Protein AF-A0A328TS70-F1 (afdb_monomer_lite)

Organism: NCBI:txid252393

pLDDT: mean 76.85, std 10.35, range [44.72, 94.0]

Sequence (68 aa):
MEEIWRSAVIRLLPKVYEALEMTPRKKPEKPEFAVLMKGFLGTDSYKCILCDNRLRFAGAQAGTQAMA

Structure (mmCIF, N/CA/C/O backbone):
data_AF-A0A328TS70-F1
#
_entry.id   AF-A0A328TS70-F1
#
loop_
_atom_site.group_PDB
_atom_site.id
_atom_site.type_symbol
_atom_site.label_atom_id
_atom_site.label_alt_id
_atom_site.label_comp_id
_atom_site.label_asym_id
_atom_site.label_entity_id
_atom_site.label_seq_id
_atom_site.pdbx_PDB_ins_code
_atom_site.Cartn_x
_atom_site.Cartn_y
_atom_site.Cartn_z
_atom_site.occupancy
_atom_site.B_iso_or_equiv
_atom_site.auth_seq_id
_atom_site.auth_comp_id
_atom_site.auth_asym_id
_atom_site.auth_atom_id
_atom_site.pdbx_PDB_model_num
ATOM 1 N N . MET A 1 1 ? 9.948 -18.219 5.926 1.00 44.72 1 MET A N 1
ATOM 2 C CA . MET A 1 1 ? 9.208 -18.052 4.652 1.00 44.72 1 MET A CA 1
ATOM 3 C C . MET A 1 1 ? 9.108 -16.578 4.257 1.00 44.72 1 MET A C 1
ATOM 5 O O . MET A 1 1 ? 9.493 -16.244 3.145 1.00 44.72 1 MET A O 1
ATOM 9 N N . GLU A 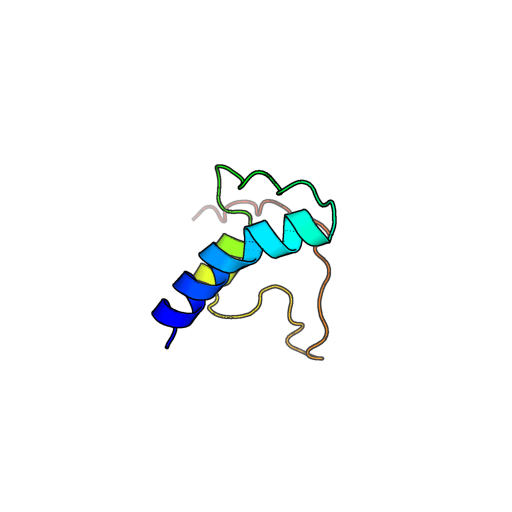1 2 ? 8.699 -15.688 5.170 1.00 57.41 2 GLU A N 1
ATOM 10 C CA . GLU A 1 2 ? 8.618 -14.239 4.906 1.00 57.41 2 GLU A CA 1
ATOM 11 C C . GLU A 1 2 ? 9.958 -13.568 4.559 1.00 57.41 2 GLU A C 1
ATOM 13 O O . GLU A 1 2 ? 9.986 -12.691 3.701 1.00 57.41 2 GLU A O 1
ATOM 18 N N . GLU A 1 3 ? 11.078 -13.978 5.164 1.00 66.50 3 GLU A N 1
ATOM 19 C CA . GLU A 1 3 ? 12.389 -13.364 4.882 1.00 66.50 3 GLU A CA 1
ATOM 20 C C . GLU A 1 3 ? 12.927 -13.677 3.483 1.00 66.50 3 GLU A C 1
ATOM 22 O O . GLU A 1 3 ? 13.439 -12.792 2.799 1.00 66.50 3 GLU A O 1
ATOM 27 N N . ILE A 1 4 ? 12.759 -14.920 3.024 1.00 75.19 4 ILE A N 1
ATOM 28 C CA . ILE A 1 4 ? 13.139 -15.337 1.666 1.00 75.19 4 ILE A CA 1
ATOM 29 C C . ILE A 1 4 ? 12.300 -14.562 0.649 1.00 75.19 4 ILE A C 1
ATOM 31 O O . ILE A 1 4 ? 12.835 -14.038 -0.327 1.00 75.19 4 ILE A O 1
ATOM 35 N N . TRP A 1 5 ? 10.999 -14.423 0.916 1.00 75.19 5 TRP A N 1
ATOM 36 C CA . TRP A 1 5 ? 10.097 -13.661 0.063 1.00 75.19 5 TRP A CA 1
ATOM 37 C C . TRP A 1 5 ? 10.450 -12.163 0.052 1.00 75.19 5 TRP A C 1
ATOM 39 O O . TRP A 1 5 ? 10.555 -11.575 -1.021 1.00 75.19 5 TRP A O 1
ATOM 49 N N . ARG A 1 6 ? 10.761 -11.552 1.206 1.00 76.81 6 ARG A N 1
ATOM 50 C CA . ARG A 1 6 ? 11.264 -10.164 1.293 1.00 76.81 6 ARG A CA 1
ATOM 51 C C . ARG A 1 6 ? 12.563 -9.961 0.510 1.00 76.81 6 ARG A C 1
ATOM 53 O O . ARG A 1 6 ? 12.674 -8.986 -0.230 1.00 76.81 6 ARG A O 1
ATOM 60 N N . SER A 1 7 ? 13.524 -10.874 0.648 1.00 77.88 7 SER A N 1
ATOM 61 C CA . SER A 1 7 ? 14.812 -10.816 -0.055 1.00 77.88 7 SER A CA 1
ATOM 62 C C . SER A 1 7 ? 14.639 -10.929 -1.574 1.00 77.88 7 SER A C 1
ATOM 64 O O . SER A 1 7 ? 15.211 -10.141 -2.332 1.00 77.88 7 SER A O 1
ATOM 66 N N . ALA A 1 8 ? 13.786 -11.853 -2.023 1.00 81.19 8 ALA A N 1
ATOM 67 C CA . ALA A 1 8 ? 13.463 -12.025 -3.435 1.00 81.19 8 ALA A CA 1
ATOM 68 C C . ALA A 1 8 ? 12.760 -10.788 -4.014 1.00 81.19 8 ALA A C 1
ATOM 70 O O . ALA A 1 8 ? 13.165 -10.286 -5.062 1.00 81.19 8 ALA A O 1
ATOM 71 N N . VAL A 1 9 ? 11.763 -10.249 -3.307 1.00 84.31 9 VAL A N 1
ATOM 72 C CA . VAL A 1 9 ? 11.013 -9.057 -3.727 1.00 84.31 9 VAL A CA 1
ATOM 73 C C . VAL A 1 9 ? 11.937 -7.849 -3.883 1.00 84.31 9 VAL A C 1
ATOM 75 O O . VAL A 1 9 ? 11.894 -7.195 -4.920 1.00 84.31 9 VAL A O 1
ATOM 78 N N . ILE A 1 10 ? 12.823 -7.582 -2.91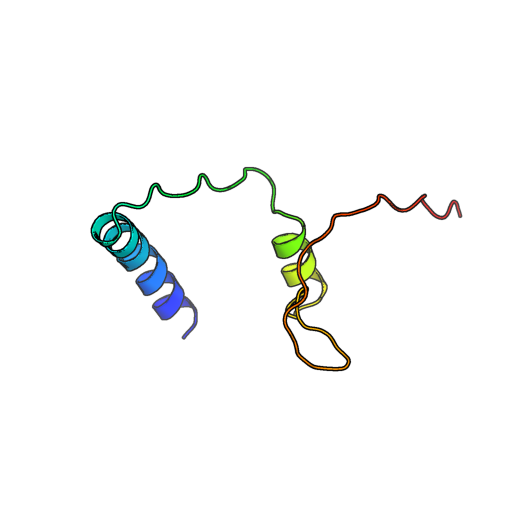7 1.00 84.31 10 ILE A N 1
ATOM 79 C CA . ILE A 1 10 ? 13.754 -6.440 -2.976 1.00 84.31 10 ILE A CA 1
ATOM 80 C C . ILE A 1 10 ? 14.721 -6.553 -4.165 1.00 84.31 10 ILE A C 1
ATOM 82 O O . ILE A 1 10 ? 15.017 -5.549 -4.809 1.00 84.31 10 ILE A O 1
ATOM 86 N N . ARG A 1 11 ? 15.202 -7.763 -4.480 1.00 88.19 11 ARG A N 1
ATOM 87 C CA . ARG A 1 11 ? 16.156 -7.983 -5.583 1.00 88.19 11 ARG A CA 1
ATOM 88 C C . ARG A 1 11 ? 15.504 -7.974 -6.965 1.00 88.19 11 ARG A C 1
ATOM 90 O O . ARG A 1 11 ? 16.158 -7.596 -7.935 1.00 88.19 11 ARG A O 1
ATOM 97 N N . LEU A 1 12 ? 14.257 -8.432 -7.071 1.00 89.81 12 LEU A N 1
ATOM 98 C CA . LEU A 1 12 ? 13.570 -8.601 -8.354 1.00 89.81 12 LEU A CA 1
ATOM 99 C C . LEU A 1 12 ? 12.772 -7.366 -8.773 1.00 89.81 12 LEU A C 1
ATOM 101 O O . LEU A 1 12 ? 12.683 -7.105 -9.971 1.00 89.81 12 LEU A O 1
ATOM 105 N N . LEU A 1 13 ? 12.238 -6.582 -7.828 1.00 86.44 13 LEU A N 1
ATOM 106 C CA . LEU A 1 13 ? 11.435 -5.398 -8.157 1.00 86.44 13 LEU A CA 1
ATOM 107 C C . LEU A 1 13 ? 12.147 -4.424 -9.108 1.00 86.44 13 LEU A C 1
ATOM 109 O O . LEU A 1 13 ? 11.526 -4.031 -10.092 1.00 86.44 13 LEU A O 1
ATOM 113 N N . PRO A 1 14 ? 13.420 -4.047 -8.873 1.00 89.25 14 PRO A N 1
ATOM 114 C CA . PRO A 1 14 ? 14.113 -3.106 -9.750 1.00 89.25 14 PRO A CA 1
ATOM 115 C C . PRO A 1 14 ? 14.195 -3.602 -11.198 1.00 89.25 14 PRO A C 1
ATOM 117 O O . PRO A 1 14 ? 13.941 -2.833 -12.116 1.00 89.25 14 PRO A O 1
ATOM 120 N N . LYS A 1 15 ? 14.446 -4.904 -11.396 1.00 91.25 15 LYS A N 1
ATOM 121 C CA . LYS A 1 15 ? 14.522 -5.528 -12.726 1.00 91.25 15 LYS A CA 1
ATOM 122 C C . LYS A 1 15 ? 13.176 -5.537 -13.444 1.00 91.25 15 LYS A C 1
ATOM 124 O O . LYS A 1 15 ? 13.120 -5.373 -14.654 1.00 91.25 15 LYS A O 1
ATOM 129 N N . VAL A 1 16 ? 12.086 -5.734 -12.701 1.00 90.50 16 VAL A N 1
ATOM 130 C CA . VAL A 1 16 ? 10.727 -5.666 -13.257 1.00 90.50 16 VAL A CA 1
ATOM 131 C C . VAL A 1 16 ? 10.387 -4.235 -13.669 1.00 90.50 16 VAL A C 1
ATOM 133 O O . VAL A 1 16 ? 9.814 -4.036 -14.730 1.00 90.50 16 VAL A O 1
ATOM 136 N N . TYR A 1 17 ? 10.760 -3.238 -12.865 1.00 90.50 17 TYR A N 1
ATOM 137 C CA . TYR A 1 17 ? 10.539 -1.832 -13.212 1.00 90.50 17 TYR A CA 1
ATOM 138 C C . TYR A 1 17 ? 11.336 -1.418 -14.451 1.00 90.50 17 TYR A C 1
ATOM 140 O O . TYR A 1 17 ? 10.785 -0.749 -15.318 1.00 90.50 17 TYR A O 1
ATOM 148 N N . GLU A 1 18 ? 12.590 -1.862 -14.556 1.00 91.38 18 GLU A N 1
ATOM 149 C CA . GLU A 1 18 ? 13.431 -1.665 -15.740 1.00 91.38 18 GLU A CA 1
ATOM 150 C C . GLU A 1 18 ? 12.817 -2.321 -16.986 1.00 91.38 18 GLU A C 1
ATOM 152 O O . GLU A 1 18 ? 12.649 -1.658 -18.003 1.00 91.38 18 GLU A O 1
ATOM 157 N N . ALA A 1 19 ? 12.392 -3.586 -16.889 1.00 93.81 19 ALA A N 1
ATOM 158 C CA . ALA A 1 19 ? 11.769 -4.310 -18.000 1.00 93.81 19 ALA A CA 1
ATOM 159 C C . ALA A 1 19 ? 10.428 -3.712 -18.460 1.00 93.81 19 ALA A C 1
ATOM 161 O O . ALA A 1 19 ? 10.027 -3.912 -19.603 1.00 93.81 19 ALA A O 1
ATOM 162 N N . LEU A 1 20 ? 9.722 -3.014 -17.569 1.00 94.00 20 LEU A N 1
ATOM 163 C CA . LEU A 1 20 ? 8.453 -2.343 -17.859 1.00 94.00 20 LEU A CA 1
ATOM 164 C C . LEU A 1 20 ? 8.627 -0.855 -18.200 1.00 94.00 20 LEU A C 1
ATOM 166 O O . LEU A 1 20 ? 7.621 -0.162 -18.342 1.00 94.00 20 LEU A O 1
ATOM 170 N N . GLU A 1 21 ? 9.866 -0.353 -18.277 1.00 90.31 21 GLU A N 1
ATOM 171 C CA . GLU A 1 21 ? 10.187 1.070 -18.486 1.00 90.31 21 GLU A CA 1
ATOM 172 C C . GLU A 1 21 ? 9.463 2.004 -1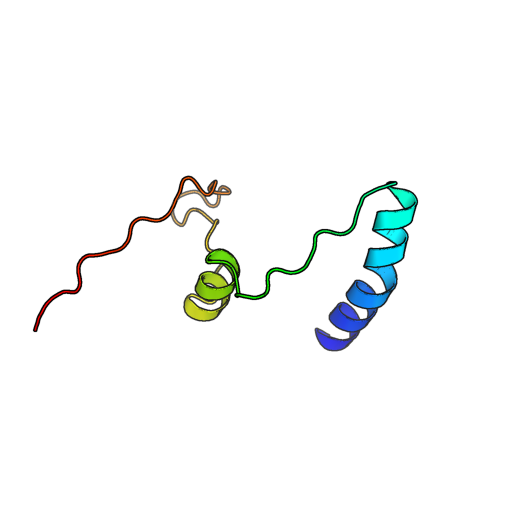7.493 1.00 90.31 21 GLU A C 1
ATOM 174 O O . GLU A 1 21 ? 9.092 3.142 -17.791 1.00 90.31 21 GLU A O 1
ATOM 179 N N . MET A 1 22 ? 9.242 1.519 -16.270 1.00 91.56 22 MET A N 1
ATOM 180 C CA . MET A 1 22 ? 8.516 2.239 -15.231 1.00 91.56 22 MET A CA 1
ATOM 181 C C . MET A 1 22 ? 9.465 3.009 -14.322 1.00 91.56 22 MET A C 1
ATOM 183 O O . MET A 1 22 ? 10.450 2.478 -13.810 1.00 91.56 22 MET A O 1
ATOM 187 N N . THR A 1 23 ? 9.099 4.247 -13.995 1.00 82.69 23 THR A N 1
ATOM 188 C CA . THR A 1 23 ? 9.799 4.998 -12.953 1.00 82.69 23 THR A CA 1
ATOM 189 C C . THR A 1 23 ? 9.434 4.455 -11.564 1.00 82.69 23 THR A C 1
ATOM 191 O O . THR A 1 23 ? 8.249 4.357 -11.218 1.00 82.69 23 THR A O 1
ATOM 194 N N . PRO A 1 24 ? 10.426 4.088 -10.727 1.00 77.25 24 PRO A N 1
ATOM 195 C CA . PRO A 1 24 ? 10.177 3.694 -9.349 1.00 77.25 24 PRO A CA 1
ATOM 196 C C . PRO A 1 24 ? 9.479 4.819 -8.594 1.00 77.25 24 PRO A C 1
ATOM 198 O O . PRO A 1 24 ? 9.951 5.957 -8.565 1.00 77.25 24 PRO A O 1
ATOM 201 N N . ARG A 1 25 ? 8.352 4.507 -7.950 1.00 75.44 25 ARG A N 1
ATOM 202 C CA . ARG A 1 25 ? 7.679 5.483 -7.091 1.00 75.44 25 ARG A CA 1
ATOM 203 C C . ARG A 1 25 ? 8.567 5.782 -5.888 1.00 75.44 25 ARG A C 1
ATOM 205 O O . ARG A 1 25 ? 9.043 4.861 -5.221 1.00 75.44 25 ARG A O 1
ATOM 212 N N . LYS A 1 26 ? 8.761 7.069 -5.585 1.00 78.00 26 LYS A N 1
ATOM 213 C CA . LYS A 1 26 ? 9.463 7.483 -4.367 1.00 78.00 26 LYS A CA 1
ATOM 214 C C . LYS A 1 26 ? 8.687 6.949 -3.168 1.00 78.00 26 LYS A C 1
ATOM 216 O O . LYS A 1 26 ? 7.480 7.161 -3.061 1.00 78.00 26 LYS A O 1
ATOM 221 N N . LYS A 1 27 ? 9.382 6.251 -2.270 1.00 74.31 27 LYS A N 1
ATOM 222 C CA . LYS A 1 27 ? 8.780 5.812 -1.015 1.00 74.31 27 LYS A CA 1
ATOM 223 C C . LYS A 1 27 ? 8.365 7.063 -0.224 1.00 74.31 27 LYS A C 1
ATOM 225 O O . LYS A 1 27 ? 9.208 7.946 -0.048 1.00 74.31 27 LYS A O 1
ATOM 230 N N . PRO A 1 28 ? 7.105 7.169 0.223 1.00 73.19 28 PRO A N 1
ATOM 231 C CA . PRO A 1 28 ? 6.681 8.308 1.024 1.00 73.19 28 PRO A CA 1
ATOM 232 C C . PRO A 1 28 ? 7.439 8.314 2.362 1.00 73.19 28 PRO A C 1
ATOM 23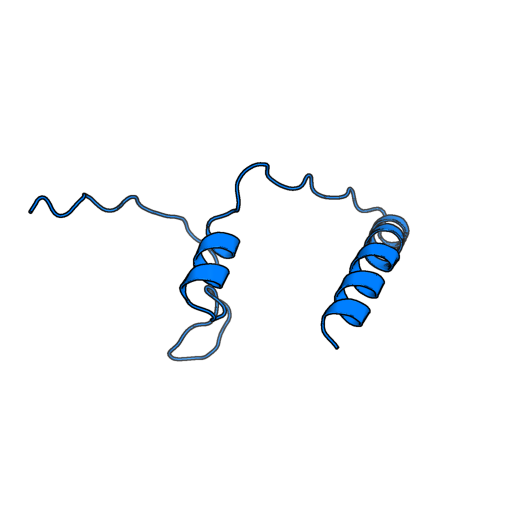4 O O . PRO A 1 28 ? 7.692 7.256 2.939 1.00 73.19 28 PRO A O 1
ATOM 237 N N . GLU A 1 29 ? 7.825 9.502 2.845 1.00 73.00 29 GLU A N 1
ATOM 238 C CA . GLU A 1 29 ? 8.536 9.664 4.129 1.00 73.00 29 GLU A CA 1
ATOM 239 C C . GLU A 1 29 ? 7.680 9.233 5.319 1.00 73.00 29 GLU A C 1
ATOM 241 O O . GLU A 1 29 ? 8.183 8.671 6.289 1.00 73.00 29 GLU A O 1
ATOM 246 N N . LYS A 1 30 ? 6.371 9.481 5.231 1.00 73.00 30 LYS A N 1
ATOM 247 C CA . LYS A 1 30 ? 5.397 9.068 6.235 1.00 73.00 30 LYS A CA 1
ATOM 248 C C . LYS A 1 30 ? 4.631 7.849 5.726 1.00 73.00 30 LYS A C 1
ATOM 250 O O . LYS A 1 30 ? 4.297 7.804 4.539 1.00 73.00 30 LYS A O 1
ATOM 255 N N . PRO A 1 31 ? 4.338 6.865 6.592 1.00 69.19 31 PRO A N 1
ATOM 256 C CA . PRO A 1 31 ? 3.492 5.747 6.213 1.00 69.19 31 PRO A CA 1
ATOM 257 C C . PRO A 1 31 ? 2.127 6.274 5.767 1.00 69.19 31 PRO A C 1
ATOM 259 O O . PRO A 1 31 ? 1.479 7.044 6.475 1.00 69.19 31 PRO A O 1
ATOM 262 N N . GLU A 1 32 ? 1.705 5.871 4.571 1.00 70.94 32 GLU A N 1
ATOM 263 C CA . GLU A 1 32 ? 0.375 6.200 4.076 1.00 70.94 32 GLU A CA 1
ATOM 264 C C . GLU A 1 32 ? -0.696 5.558 4.959 1.00 70.94 32 GLU A C 1
ATOM 266 O O . GLU A 1 32 ? -0.475 4.531 5.607 1.00 70.94 32 GLU A O 1
ATOM 271 N N . PHE A 1 33 ? -1.889 6.145 4.937 1.00 68.25 33 PHE A N 1
ATOM 272 C CA . PHE A 1 33 ? -3.043 5.685 5.703 1.00 68.25 33 PHE A CA 1
ATOM 273 C C . PHE A 1 33 ? -3.302 4.177 5.550 1.00 68.25 33 PHE A C 1
ATOM 275 O O . PHE A 1 33 ? -3.595 3.500 6.529 1.00 68.25 33 PHE A O 1
ATOM 282 N N . ALA A 1 34 ? -3.104 3.622 4.351 1.00 66.62 34 ALA A N 1
ATOM 283 C CA . ALA A 1 34 ? -3.223 2.189 4.091 1.00 66.62 34 ALA A CA 1
ATOM 284 C C . ALA A 1 34 ? -2.210 1.337 4.875 1.00 66.62 34 ALA A C 1
ATOM 286 O O . ALA A 1 34 ? -2.563 0.274 5.380 1.00 66.62 34 ALA A O 1
ATOM 287 N N . VAL A 1 35 ? -0.962 1.801 4.997 1.00 71.25 35 VAL A N 1
ATOM 288 C CA . VAL A 1 35 ? 0.105 1.117 5.747 1.00 71.25 35 VAL A CA 1
ATOM 289 C C . VAL A 1 35 ? -0.192 1.164 7.243 1.00 71.25 35 VAL A C 1
ATOM 291 O O . VAL A 1 35 ? -0.058 0.146 7.921 1.00 71.25 35 VAL A O 1
ATOM 294 N N . LEU A 1 36 ? -0.651 2.318 7.735 1.00 71.00 36 LEU A N 1
ATOM 295 C CA . LEU A 1 36 ? -1.084 2.488 9.123 1.00 71.00 36 LEU A CA 1
ATOM 296 C C . LEU A 1 36 ? -2.269 1.575 9.449 1.00 71.00 36 LEU A C 1
ATOM 298 O O . LEU A 1 36 ? -2.217 0.816 10.413 1.00 71.00 36 LEU A O 1
ATOM 302 N N . MET A 1 37 ? -3.298 1.583 8.603 1.00 68.50 37 MET A N 1
ATOM 303 C CA . MET A 1 37 ? -4.492 0.761 8.789 1.00 68.50 37 MET A CA 1
ATOM 304 C C . MET A 1 37 ? -4.203 -0.734 8.678 1.00 68.50 37 MET A C 1
ATOM 306 O O . MET A 1 37 ? -4.745 -1.509 9.458 1.00 68.50 37 MET A O 1
ATOM 310 N N . LYS A 1 38 ? -3.317 -1.151 7.766 1.00 69.25 38 LYS A N 1
ATOM 311 C CA . LYS A 1 38 ? -2.893 -2.553 7.661 1.00 69.25 38 LYS A CA 1
ATOM 312 C C . LYS A 1 38 ? -2.162 -3.019 8.923 1.00 69.25 38 LYS A C 1
ATOM 314 O O . LYS A 1 38 ? -2.382 -4.139 9.368 1.00 69.25 38 LYS A O 1
ATOM 319 N N . GLY A 1 39 ? -1.308 -2.168 9.495 1.00 70.12 39 GLY A N 1
ATOM 320 C CA . GLY A 1 39 ? -0.627 -2.460 10.758 1.00 70.12 39 GLY A CA 1
ATOM 321 C C . GLY A 1 39 ? -1.580 -2.502 11.954 1.00 70.12 39 GLY A C 1
ATOM 322 O O . GLY A 1 39 ? -1.398 -3.332 12.837 1.00 70.12 39 GLY A O 1
ATOM 323 N N . PHE A 1 40 ? -2.601 -1.642 11.965 1.00 68.81 40 PHE A N 1
ATOM 324 C CA . PHE A 1 40 ? -3.560 -1.543 13.065 1.00 68.81 40 PHE A CA 1
ATOM 325 C C . PHE A 1 40 ? -4.614 -2.659 13.053 1.00 68.81 40 PHE A C 1
ATOM 327 O O . PHE A 1 40 ? -4.868 -3.276 14.081 1.00 68.81 40 PHE A O 1
ATOM 334 N N . LEU A 1 41 ? -5.223 -2.928 11.895 1.00 69.56 41 LEU A N 1
ATOM 335 C CA . LEU A 1 41 ? -6.338 -3.871 11.771 1.00 69.56 41 LEU A CA 1
ATOM 336 C C . LEU A 1 41 ? -5.880 -5.312 11.514 1.00 69.56 41 LEU A C 1
ATOM 338 O O . LEU A 1 41 ? -6.666 -6.236 11.693 1.00 69.56 41 LEU A O 1
ATOM 342 N N . GLY A 1 42 ? -4.645 -5.524 11.043 1.00 70.12 42 GLY A N 1
ATOM 343 C CA . GLY A 1 42 ? -4.165 -6.850 10.629 1.00 70.12 42 GLY A CA 1
ATOM 344 C C . GLY A 1 42 ? -4.910 -7.434 9.418 1.00 70.12 42 GLY A C 1
ATOM 345 O O . GLY A 1 42 ? -4.654 -8.568 9.020 1.00 70.12 42 GLY A O 1
ATOM 346 N N . THR A 1 43 ? -5.814 -6.664 8.812 1.00 69.69 43 THR A N 1
ATOM 347 C CA . THR A 1 43 ? -6.644 -7.040 7.666 1.00 69.69 43 THR A CA 1
ATOM 348 C C . THR A 1 43 ? -6.345 -6.143 6.467 1.00 69.69 43 THR A C 1
ATOM 350 O O . THR A 1 43 ? -5.773 -5.058 6.599 1.00 69.69 43 THR A O 1
ATOM 353 N N . ASP A 1 44 ? -6.732 -6.585 5.267 1.00 72.19 44 ASP A N 1
ATOM 354 C CA . ASP A 1 44 ? -6.723 -5.709 4.094 1.00 72.19 44 ASP A CA 1
ATOM 355 C C . ASP A 1 44 ? -7.783 -4.614 4.282 1.00 72.19 44 ASP A C 1
ATOM 357 O O . ASP A 1 44 ? -8.984 -4.872 4.215 1.00 72.19 44 ASP A O 1
ATOM 361 N N . SER A 1 45 ? -7.328 -3.385 4.531 1.00 73.06 45 SER A N 1
ATOM 362 C CA . SER A 1 45 ? -8.161 -2.197 4.744 1.00 73.06 45 SER A CA 1
ATOM 363 C C . SER A 1 45 ? -9.006 -1.815 3.527 1.00 73.06 45 SER A C 1
ATOM 365 O O . SER A 1 45 ? -9.917 -0.997 3.649 1.00 73.06 45 SER A O 1
ATOM 367 N N . TYR A 1 46 ? -8.742 -2.416 2.365 1.00 77.56 46 TYR A N 1
ATOM 368 C CA . TYR A 1 46 ? -9.544 -2.247 1.162 1.00 77.56 46 TYR A CA 1
ATOM 369 C C . TYR A 1 46 ? -10.398 -3.472 0.828 1.00 77.56 46 TYR A C 1
ATOM 371 O O . TYR A 1 46 ? -10.974 -3.511 -0.256 1.00 77.56 46 TYR A O 1
ATOM 379 N N . LYS A 1 47 ? -10.533 -4.460 1.717 1.00 83.25 47 LYS A N 1
ATOM 380 C CA . LYS A 1 47 ? -11.475 -5.570 1.521 1.00 83.25 47 LYS A CA 1
ATOM 381 C C . LYS A 1 47 ? -12.834 -5.218 2.127 1.00 83.25 47 LYS A C 1
ATOM 383 O O . LYS A 1 47 ? -12.928 -4.873 3.303 1.00 83.25 47 LYS A O 1
ATOM 388 N N . CYS A 1 48 ? -13.899 -5.306 1.334 1.00 82.00 48 CYS A N 1
ATOM 389 C CA . CYS A 1 48 ? -15.258 -5.146 1.843 1.00 82.00 48 CYS A CA 1
ATOM 390 C C . CYS A 1 48 ? -15.626 -6.329 2.746 1.00 82.00 48 CYS A C 1
ATOM 392 O O . CYS A 1 48 ? -15.663 -7.458 2.276 1.00 82.00 48 CYS A O 1
ATOM 394 N N . ILE A 1 49 ? -15.972 -6.078 4.010 1.00 82.38 49 ILE A N 1
ATOM 395 C CA . ILE A 1 49 ? -16.349 -7.141 4.958 1.00 82.38 49 ILE A CA 1
ATOM 396 C C . ILE A 1 49 ? -17.644 -7.879 4.581 1.00 82.38 49 ILE A C 1
ATOM 398 O O . ILE A 1 49 ? -17.888 -8.973 5.072 1.00 82.38 49 ILE A O 1
ATOM 402 N N . LEU A 1 50 ? -18.488 -7.268 3.742 1.00 86.62 50 LEU A N 1
ATOM 403 C CA . LEU A 1 50 ? -19.784 -7.830 3.356 1.00 86.62 50 LEU A CA 1
ATOM 404 C C . LEU A 1 50 ? -19.706 -8.670 2.080 1.00 86.62 50 LEU A C 1
ATOM 406 O O . LEU A 1 50 ? -20.424 -9.654 1.955 1.00 86.62 50 LEU A O 1
ATOM 410 N N . CYS A 1 51 ? -18.884 -8.260 1.110 1.00 91.00 51 CYS A N 1
ATOM 411 C CA . CYS A 1 51 ? -18.865 -8.872 -0.222 1.00 91.00 51 CYS A CA 1
ATOM 412 C C . CYS A 1 51 ? -17.469 -9.222 -0.739 1.00 91.00 51 CYS A C 1
ATOM 414 O O . CYS A 1 51 ? -17.337 -9.589 -1.902 1.00 91.00 51 CYS A O 1
ATOM 416 N N . ASP A 1 52 ? -16.428 -9.068 0.081 1.00 83.56 52 ASP A N 1
ATOM 417 C CA . ASP A 1 52 ? -15.030 -9.393 -0.226 1.00 83.56 52 ASP A CA 1
ATOM 418 C C . ASP A 1 52 ? -14.408 -8.675 -1.439 1.00 83.56 52 ASP A C 1
ATOM 420 O O . ASP A 1 52 ? -13.230 -8.868 -1.746 1.00 83.56 52 ASP A O 1
ATOM 424 N N . ASN A 1 53 ? -15.153 -7.776 -2.084 1.00 88.50 53 ASN A N 1
ATOM 425 C CA . ASN A 1 53 ? -14.673 -6.949 -3.183 1.00 88.50 53 ASN A CA 1
ATOM 426 C C . ASN A 1 53 ? -13.691 -5.868 -2.714 1.00 88.50 53 ASN A C 1
ATOM 428 O O . ASN A 1 53 ? -13.736 -5.395 -1.574 1.00 88.50 53 ASN A O 1
ATOM 432 N N . ARG A 1 54 ? -12.831 -5.429 -3.643 1.00 86.19 54 ARG A N 1
ATOM 433 C CA . ARG A 1 54 ? -11.818 -4.400 -3.392 1.00 86.19 54 ARG A CA 1
ATOM 434 C C . ARG A 1 54 ? -12.422 -2.994 -3.406 1.00 86.19 54 ARG A C 1
ATOM 436 O O . ARG A 1 54 ? -12.845 -2.497 -4.449 1.00 86.19 54 ARG A O 1
ATOM 443 N N . LEU A 1 55 ? -12.410 -2.338 -2.254 1.00 84.44 55 LEU A N 1
ATOM 444 C CA . LEU A 1 55 ? -12.786 -0.943 -2.060 1.00 84.44 55 LE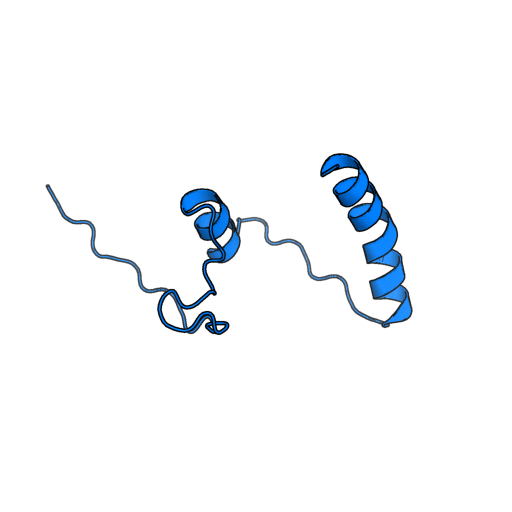U A CA 1
ATOM 445 C C . LEU A 1 55 ? -11.729 -0.007 -2.665 1.00 84.44 55 LEU A C 1
ATOM 447 O O . LEU A 1 55 ? -10.528 -0.289 -2.653 1.00 84.44 55 LEU A O 1
ATOM 451 N N . ARG A 1 56 ? -12.177 1.135 -3.195 1.00 80.94 56 ARG A N 1
ATOM 452 C CA . ARG A 1 56 ? -11.299 2.214 -3.666 1.00 80.94 56 ARG A CA 1
ATOM 453 C C . ARG A 1 56 ? -11.207 3.290 -2.596 1.00 80.94 56 ARG A C 1
ATOM 455 O O . ARG A 1 56 ? -12.217 3.678 -2.017 1.00 80.94 56 ARG A O 1
ATOM 462 N N . PHE A 1 57 ? -9.999 3.787 -2.354 1.00 73.88 57 PHE A N 1
ATOM 463 C CA . PHE A 1 57 ? -9.806 4.932 -1.475 1.00 73.88 57 PHE A CA 1
ATOM 464 C C . PHE A 1 57 ? -10.439 6.178 -2.107 1.00 73.88 57 PHE A C 1
ATOM 466 O O . PHE A 1 57 ? -10.008 6.602 -3.176 1.00 73.88 57 PHE A O 1
ATOM 473 N N . ALA A 1 58 ? -11.460 6.738 -1.459 1.00 82.31 58 ALA A N 1
ATOM 474 C CA . ALA A 1 58 ? -12.118 7.969 -1.901 1.00 82.31 58 ALA A CA 1
ATOM 475 C C . ALA A 1 58 ? -11.561 9.218 -1.194 1.00 82.31 58 ALA A C 1
ATOM 477 O O . ALA A 1 58 ? -11.569 10.306 -1.757 1.00 82.31 58 ALA A O 1
ATOM 478 N N . GLY A 1 59 ? -11.058 9.059 0.030 1.00 75.00 59 GLY A N 1
ATOM 479 C CA . GLY A 1 59 ? -10.556 10.141 0.867 1.00 75.00 59 GLY A CA 1
ATOM 480 C C . GLY A 1 59 ? -10.569 9.742 2.339 1.00 75.00 59 GLY A C 1
ATOM 481 O O . GLY A 1 59 ? -11.067 8.674 2.699 1.00 75.00 59 GLY A O 1
ATOM 482 N N . ALA A 1 60 ? -10.015 10.600 3.188 1.00 74.50 60 ALA A N 1
ATOM 483 C CA . ALA A 1 60 ? -10.078 10.465 4.637 1.00 74.50 60 ALA A CA 1
ATOM 484 C C . ALA A 1 60 ? -10.601 11.776 5.228 1.00 74.50 60 ALA A C 1
ATOM 486 O O . ALA A 1 60 ? -10.164 12.852 4.821 1.00 74.50 60 ALA A O 1
ATOM 487 N N . GLN A 1 61 ? -11.519 11.682 6.186 1.00 77.19 61 GLN A N 1
ATOM 488 C CA . GLN A 1 61 ? -11.986 12.826 6.960 1.00 77.19 61 GLN A CA 1
ATOM 489 C C . GLN A 1 61 ? -11.434 12.713 8.378 1.00 77.19 61 GLN A C 1
ATOM 491 O O . GLN A 1 61 ? -11.500 11.646 8.989 1.00 77.19 61 GLN A O 1
ATOM 496 N N . ALA A 1 62 ? -10.876 13.807 8.896 1.00 77.25 62 ALA A N 1
ATOM 497 C CA . ALA A 1 62 ? -10.474 13.866 10.292 1.00 77.25 62 ALA A CA 1
ATOM 498 C C . ALA A 1 62 ? -11.724 13.761 11.179 1.00 77.25 62 ALA A C 1
ATOM 500 O O . ALA A 1 62 ? -12.692 14.498 10.985 1.00 77.25 62 ALA A O 1
ATOM 501 N N . GLY A 1 63 ? -11.709 12.837 12.140 1.00 72.31 63 GLY A N 1
ATOM 502 C CA . GLY A 1 63 ? -12.719 12.808 13.193 1.00 72.31 63 GLY A CA 1
ATOM 503 C C . GLY A 1 63 ? -12.511 13.984 14.145 1.00 72.31 63 GLY A C 1
ATOM 504 O O . GLY A 1 63 ? -11.374 14.326 14.471 1.00 72.31 63 GLY A O 1
ATOM 505 N N . THR A 1 64 ? -13.594 14.600 14.611 1.00 71.12 64 THR A N 1
ATOM 506 C CA . THR A 1 64 ? -13.534 15.465 15.794 1.00 71.12 64 THR A CA 1
ATOM 507 C C . THR A 1 64 ? -13.180 14.597 16.997 1.00 71.12 64 THR A C 1
ATOM 509 O O . THR A 1 64 ? -13.798 13.549 17.193 1.00 71.12 64 THR A O 1
ATOM 512 N N . GLN A 1 65 ? -12.179 14.998 17.788 1.00 65.81 65 GLN A N 1
ATOM 513 C CA . GLN A 1 65 ? -11.873 14.305 19.041 1.00 65.81 65 GLN A CA 1
ATOM 514 C C . GLN A 1 65 ? -13.136 14.279 19.909 1.00 65.81 65 GLN A C 1
ATOM 516 O O . GLN A 1 65 ? -13.759 15.319 20.118 1.00 65.81 65 GLN A O 1
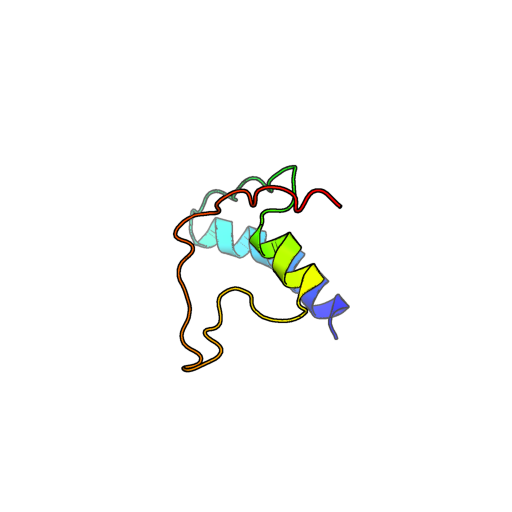ATOM 521 N N . ALA A 1 66 ? -13.512 13.099 20.405 1.00 60.22 66 ALA A N 1
ATOM 522 C CA . ALA A 1 66 ? -14.465 13.011 21.499 1.00 60.22 66 ALA A CA 1
ATOM 523 C C . ALA A 1 66 ? -13.764 13.614 22.722 1.00 60.22 66 ALA A C 1
ATOM 525 O O . ALA A 1 66 ? -12.864 12.993 23.285 1.00 60.22 66 ALA A O 1
ATOM 526 N N . MET A 1 67 ? -14.086 14.866 23.050 1.00 53.72 67 MET A N 1
ATOM 527 C CA . MET A 1 67 ? -13.633 15.470 24.298 1.00 53.72 67 MET A CA 1
ATOM 528 C C . MET A 1 67 ? -14.267 14.663 25.435 1.00 53.72 67 MET A C 1
ATOM 530 O O . MET A 1 67 ? -15.488 14.500 25.456 1.00 53.72 67 MET A O 1
ATOM 534 N N . ALA A 1 68 ? -13.418 14.088 26.287 1.00 50.44 68 ALA A N 1
ATOM 535 C CA . ALA A 1 68 ? -13.815 13.450 27.537 1.00 50.44 68 ALA A CA 1
ATOM 536 C C . ALA A 1 68 ? -14.238 14.503 28.567 1.00 50.44 68 ALA A C 1
ATOM 538 O O . ALA A 1 68 ? -13.644 15.608 28.540 1.00 50.44 68 ALA A O 1
#

Radius of gyration: 16.93 Å; chains: 1; bounding box: 36×34×46 Å

Secondary structure (DSSP, 8-state):
-HHHHHHHHHHHHHHHHHHTTPPPPPPPSSPPHHHHHHHHHSS-TTB-TTT--BPPP----PPPP---

Foldseek 3Di:
DVVVVVVCCVVCVVVVCVVVVHDDDDDDPDDPPQRVCCVVVVDRPQQDPVPRDGHDDPDDDDDDDPDD